Protein AF-A0A2V7G0T7-F1 (afdb_monomer)

Secondary structure (DSSP, 8-state):
-----------EEEEEEEE---SS----SS-----TT--S-EEEEEEEESSSSSS-PPPEEEESTTSTT--TT-EEEEEEEEEETTTTEEEEEEEEESSTT-SEEEEEEEEB-TTSPBPPPEEEEEEE-B-TT--B---S--EEEEETTEEEEEE-PBPTTT--B--EEEEEE-

Solvent-accessible surface area (backbone atoms only — not comparable to full-atom values): 10259 Å² total; per-residue (Å²): 137,84,81,81,79,80,81,72,69,48,68,44,74,49,79,46,79,45,73,52,73,69,86,81,83,89,84,78,85,80,93,71,82,82,55,101,74,68,86,42,54,22,28,35,28,43,34,42,13,67,64,73,65,76,52,70,49,80,72,42,68,62,32,10,46,84,16,76,96,37,43,80,47,4,29,26,48,78,74,41,80,28,65,17,77,76,67,71,38,43,32,46,35,31,36,36,23,55,30,87,83,50,54,44,36,30,38,32,34,31,41,54,41,98,88,75,48,69,49,78,78,43,76,79,46,81,33,55,43,48,35,96,85,70,54,80,64,72,76,92,45,76,49,65,48,38,51,81,50,32,42,37,36,39,34,43,46,35,44,77,88,81,56,48,76,41,86,43,75,49,77,44,78,111

Radius of gyration: 17.82 Å; Cα contacts (8 Å, |Δi|>4): 378; chains: 1; bounding box: 52×43×54 Å

Sequence (174 aa):
MRRHANDAHRVHTFFRRVLAPALNGEATAAGGRPSPDNSGDIRALHTFSTDSGRTWSTPVLLAGSGAPFSDPGASSFEEALVLDQTMHHLLAVYYEKPTKDSDLVELRYRVLQADGTWSPPVTIDRTPYATPGGEMRFGDYFGAQAQDGVLHVVHHPLDPTDGYEYIAYVAVRY

Nearest PDB structures (foldseek):
  1vkd-assembly1_A  TM=3.989E-01  e=1.587E-02  Thermotoga maritima MSB8
  4udk-assembly1_C  TM=4.948E-01  e=6.833E-02  uncultured organism
  5aye-assembly1_B  TM=4.973E-01  e=2.043E-01  Ruminococcus albus 7 = DSM 20455
  7kzt-assembly1_B  TM=4.007E-01  e=1.278E-01  Homo sapiens
  8u1c-assembly1_A  TM=4.155E-01  e=6.106E-01  Influenza B virus (B/Iowa/06/2017)

Structure (mmCIF, N/CA/C/O backbone):
data_AF-A0A2V7G0T7-F1
#
_entry.id   AF-A0A2V7G0T7-F1
#
loop_
_atom_site.group_PDB
_atom_site.id
_atom_site.type_symbol
_atom_site.label_atom_id
_atom_site.label_alt_id
_atom_site.label_comp_id
_atom_site.label_asym_id
_atom_site.label_entity_id
_atom_site.label_seq_id
_atom_site.pdbx_PDB_ins_code
_atom_site.Cartn_x
_atom_site.Cartn_y
_atom_site.Cartn_z
_atom_site.occupancy
_atom_site.B_iso_or_equiv
_atom_site.auth_seq_id
_atom_site.auth_comp_id
_atom_site.auth_asym_id
_atom_site.auth_atom_id
_atom_site.pdbx_PDB_model_num
ATOM 1 N N . MET A 1 1 ? -39.333 -5.629 29.292 1.00 35.78 1 MET A N 1
ATOM 2 C CA . MET A 1 1 ? -38.592 -5.791 28.022 1.00 35.78 1 MET A CA 1
ATOM 3 C C . MET A 1 1 ? -37.766 -4.535 27.764 1.00 35.78 1 MET A C 1
ATOM 5 O O . MET A 1 1 ? -38.311 -3.550 27.288 1.00 35.78 1 MET A O 1
ATOM 9 N N . ARG A 1 2 ? -36.483 -4.528 28.148 1.00 31.72 2 ARG A N 1
ATOM 10 C CA . ARG A 1 2 ? -35.531 -3.479 27.744 1.00 31.72 2 ARG A CA 1
ATOM 11 C C . ARG A 1 2 ? -34.923 -3.913 26.412 1.00 31.72 2 ARG A C 1
ATOM 13 O O . ARG A 1 2 ? -34.356 -4.998 26.344 1.00 31.72 2 ARG A O 1
ATOM 20 N N . ARG A 1 3 ? -35.093 -3.113 25.356 1.00 31.50 3 ARG A N 1
ATOM 21 C CA . ARG A 1 3 ? -34.356 -3.304 24.101 1.00 31.50 3 ARG A CA 1
ATOM 22 C C . ARG A 1 3 ? -32.917 -2.859 24.352 1.00 31.50 3 ARG A C 1
ATOM 24 O O . ARG A 1 3 ? -32.700 -1.715 24.736 1.00 31.50 3 ARG A O 1
ATOM 31 N N . HIS A 1 4 ? -31.970 -3.774 24.174 1.00 33.53 4 HIS A N 1
ATOM 32 C CA . HIS A 1 4 ? -30.562 -3.432 24.030 1.00 33.53 4 HIS A CA 1
ATOM 33 C C . HIS A 1 4 ? -30.420 -2.566 22.774 1.00 33.53 4 HIS A C 1
ATOM 35 O O . HIS A 1 4 ? -30.710 -3.025 21.669 1.00 33.53 4 HIS A O 1
ATOM 41 N N . ALA A 1 5 ? -30.036 -1.303 22.950 1.00 34.97 5 ALA A N 1
ATOM 42 C CA . ALA A 1 5 ? -29.490 -0.509 21.865 1.00 34.97 5 ALA A CA 1
ATOM 43 C C . ALA A 1 5 ? -28.099 -1.083 21.567 1.00 34.97 5 ALA A C 1
ATOM 45 O O . ALA A 1 5 ? -27.186 -0.956 22.378 1.00 34.97 5 ALA A O 1
ATOM 46 N N . ASN A 1 6 ? -27.972 -1.797 20.449 1.00 35.59 6 ASN A N 1
ATOM 47 C CA . ASN A 1 6 ? -26.671 -2.096 19.868 1.00 35.59 6 ASN A CA 1
ATOM 48 C C . ASN A 1 6 ? -26.133 -0.785 19.289 1.00 35.59 6 ASN A C 1
ATOM 50 O O . ASN A 1 6 ? -26.394 -0.470 18.127 1.00 35.59 6 ASN A O 1
ATOM 54 N N . ASP A 1 7 ? -25.397 -0.026 20.099 1.00 34.16 7 ASP A N 1
ATOM 55 C CA . ASP A 1 7 ? -24.494 1.011 19.604 1.00 34.16 7 ASP A CA 1
ATOM 56 C C . ASP A 1 7 ? -23.323 0.313 18.900 1.00 34.16 7 ASP A C 1
ATOM 58 O O . ASP A 1 7 ? -22.234 0.125 19.437 1.00 34.16 7 ASP A O 1
ATOM 62 N N . ALA A 1 8 ? -23.576 -0.149 17.676 1.00 33.78 8 ALA A N 1
ATOM 63 C CA . ALA A 1 8 ? -22.520 -0.535 16.761 1.00 33.78 8 ALA A CA 1
ATOM 64 C C . ALA A 1 8 ? -21.765 0.745 16.386 1.00 33.78 8 ALA A C 1
ATOM 66 O O . ALA A 1 8 ? -22.211 1.509 15.526 1.00 33.78 8 ALA A O 1
ATOM 67 N N . HIS A 1 9 ? -20.643 0.997 17.062 1.00 34.28 9 HIS A N 1
ATOM 68 C CA . HIS A 1 9 ? -19.683 2.027 16.684 1.00 34.28 9 HIS A CA 1
ATOM 69 C C . HIS A 1 9 ? -19.236 1.763 15.242 1.00 34.28 9 HIS A C 1
ATOM 71 O O . HIS A 1 9 ? -18.416 0.887 14.976 1.00 34.28 9 HIS A O 1
ATOM 77 N N . ARG A 1 10 ? -19.834 2.478 14.285 1.00 38.72 10 ARG A N 1
ATOM 78 C CA . ARG A 1 10 ? -19.421 2.420 12.885 1.00 38.72 10 ARG A CA 1
ATOM 79 C C . ARG A 1 10 ? -18.068 3.105 12.782 1.00 38.72 10 ARG A C 1
ATOM 81 O O . ARG A 1 10 ? -17.979 4.320 12.957 1.00 38.72 10 ARG A O 1
ATOM 88 N N . VAL A 1 11 ? -17.029 2.317 12.524 1.00 36.38 11 VAL A N 1
ATOM 89 C CA . VAL A 1 11 ? -15.716 2.848 12.169 1.00 36.38 11 VAL A CA 1
ATOM 90 C C . VAL A 1 11 ? -15.768 3.250 10.702 1.00 36.38 11 VAL A C 1
ATOM 92 O O . VAL A 1 11 ? -16.062 2.427 9.837 1.00 36.38 11 VAL A O 1
ATOM 95 N N . HIS A 1 12 ? -15.527 4.528 10.430 1.00 41.19 12 HIS A N 1
ATOM 96 C CA . HIS A 1 12 ? -15.356 5.035 9.075 1.00 41.19 12 HIS A CA 1
ATOM 97 C C . HIS A 1 12 ? -13.873 5.319 8.870 1.00 41.19 12 HIS A C 1
ATOM 99 O O . HIS A 1 12 ? -13.293 6.114 9.609 1.00 41.19 12 HIS A O 1
ATOM 105 N N . THR A 1 13 ? -13.269 4.688 7.870 1.00 43.16 13 THR A N 1
ATOM 106 C CA . THR A 1 13 ? -11.880 4.949 7.485 1.00 43.16 13 THR A CA 1
ATOM 107 C C . THR A 1 13 ? -11.846 5.675 6.153 1.00 43.16 13 THR A C 1
ATOM 109 O O . THR A 1 13 ? -12.599 5.338 5.241 1.00 43.16 13 THR A O 1
ATOM 112 N N . PHE A 1 14 ? -10.958 6.662 6.044 1.00 49.06 14 PHE A N 1
ATOM 113 C CA . PHE A 1 14 ? -10.695 7.385 4.807 1.00 49.06 14 PHE A CA 1
ATOM 114 C C . PHE A 1 14 ? -9.197 7.377 4.507 1.00 49.06 14 PHE A C 1
ATOM 116 O O . PHE A 1 14 ? -8.364 7.582 5.395 1.00 49.06 14 PHE A O 1
ATOM 123 N N . PHE A 1 15 ? -8.870 7.207 3.228 1.00 43.28 15 PHE A N 1
ATOM 124 C CA . PHE A 1 15 ? -7.577 7.611 2.699 1.00 43.28 15 PHE A CA 1
ATOM 125 C C . PHE A 1 15 ? -7.627 9.084 2.343 1.00 43.28 15 PHE A C 1
ATOM 127 O O . PHE A 1 15 ? -8.536 9.541 1.647 1.00 43.28 15 PHE A O 1
ATOM 134 N N . ARG A 1 16 ? -6.630 9.834 2.805 1.00 39.62 16 ARG A N 1
ATOM 135 C CA . ARG A 1 16 ? -6.399 11.187 2.316 1.00 39.62 16 ARG A CA 1
ATOM 136 C C . ARG A 1 16 ? -5.118 11.174 1.501 1.00 39.62 16 ARG A C 1
ATOM 138 O O . ARG A 1 16 ? -4.033 11.072 2.069 1.00 39.62 16 ARG A O 1
ATOM 145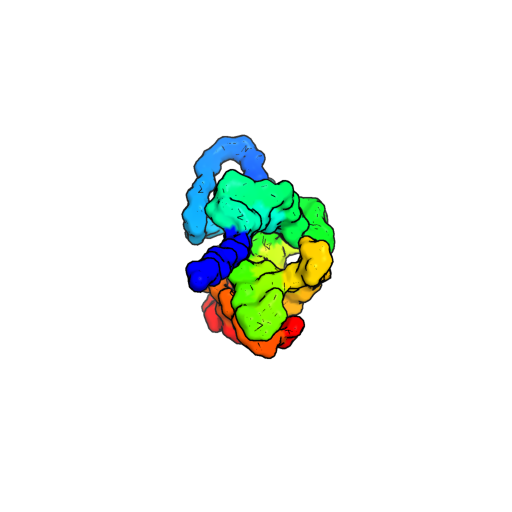 N N . ARG A 1 17 ? -5.250 11.356 0.187 1.00 41.28 17 ARG A N 1
ATOM 146 C CA . ARG A 1 17 ? -4.130 11.772 -0.654 1.00 41.28 17 ARG A CA 1
ATOM 147 C C . ARG A 1 17 ? -3.795 13.208 -0.277 1.00 41.28 17 ARG A C 1
ATOM 149 O O . ARG A 1 17 ? -4.620 14.109 -0.440 1.00 41.28 17 ARG A O 1
ATOM 156 N N . VAL A 1 18 ? -2.612 13.425 0.283 1.00 36.47 18 VAL A N 1
ATOM 157 C CA . VAL A 1 18 ? -2.071 14.778 0.423 1.00 36.47 18 VAL A CA 1
ATOM 158 C C . VAL A 1 18 ? -1.061 14.941 -0.695 1.00 36.47 18 VAL A C 1
ATOM 160 O O . VAL A 1 18 ? 0.061 14.450 -0.613 1.00 36.47 18 VAL A O 1
ATOM 163 N N . LEU A 1 19 ? -1.484 15.627 -1.755 1.00 32.50 19 LEU A N 1
ATOM 164 C CA . LEU A 1 19 ? -0.548 16.296 -2.647 1.00 32.50 19 LEU A CA 1
ATOM 165 C C . LEU A 1 19 ? 0.055 17.426 -1.816 1.00 32.50 19 LEU A C 1
ATOM 167 O O . LEU A 1 19 ? -0.678 18.315 -1.382 1.00 32.50 19 LEU A O 1
ATOM 171 N N . ALA A 1 20 ? 1.348 17.363 -1.504 1.00 29.45 20 ALA A N 1
ATOM 172 C CA . ALA A 1 20 ? 2.024 18.528 -0.954 1.00 29.45 20 ALA A CA 1
ATOM 173 C C . ALA A 1 20 ? 2.012 19.600 -2.057 1.00 29.45 20 ALA A C 1
ATOM 175 O O . ALA A 1 20 ? 2.626 19.373 -3.100 1.00 29.45 20 ALA A O 1
ATOM 176 N N . PRO A 1 21 ? 1.300 20.733 -1.899 1.00 30.16 21 PRO A N 1
ATOM 177 C CA . PRO A 1 21 ? 1.374 21.774 -2.901 1.00 30.16 21 PRO A CA 1
ATOM 178 C C . PRO A 1 21 ? 2.791 22.353 -2.854 1.00 30.16 21 PRO A C 1
ATOM 180 O O . PRO A 1 21 ? 3.190 22.957 -1.857 1.00 30.16 21 PRO A O 1
ATOM 183 N N . ALA A 1 22 ? 3.529 22.253 -3.959 1.00 29.53 22 ALA A N 1
ATOM 184 C CA . ALA A 1 22 ? 4.162 23.477 -4.415 1.00 29.53 22 ALA A CA 1
ATOM 185 C C . ALA A 1 22 ? 3.002 24.452 -4.666 1.00 29.53 22 ALA A C 1
ATOM 187 O O . ALA A 1 22 ? 2.013 24.096 -5.300 1.00 29.53 22 ALA A O 1
ATOM 188 N N . LEU A 1 23 ? 3.065 25.611 -4.019 1.00 29.81 23 LEU A N 1
ATOM 189 C CA . LEU A 1 23 ? 2.085 26.691 -4.085 1.00 29.81 23 LEU A CA 1
ATOM 190 C C . LEU A 1 23 ? 1.393 26.778 -5.464 1.00 29.81 23 LEU A C 1
ATOM 192 O O . LEU A 1 23 ? 2.077 26.917 -6.474 1.00 29.81 23 LEU A O 1
ATOM 196 N N . ASN A 1 24 ? 0.053 26.822 -5.443 1.00 25.44 24 ASN A N 1
ATOM 197 C CA . ASN A 1 24 ? -0.867 27.253 -6.513 1.00 25.44 24 ASN A CA 1
ATOM 198 C C . ASN A 1 24 ? -1.467 26.145 -7.406 1.00 25.44 24 ASN A C 1
ATOM 200 O O . ASN A 1 24 ? -0.813 25.642 -8.309 1.00 25.44 24 ASN A O 1
ATOM 204 N N . GLY A 1 25 ? -2.777 25.905 -7.243 1.00 23.73 25 GLY A N 1
ATOM 205 C CA . GLY A 1 25 ? -3.639 25.349 -8.298 1.00 23.73 25 GLY A CA 1
ATOM 206 C C . GLY A 1 25 ? -4.268 23.987 -7.992 1.00 23.73 25 GLY A C 1
ATOM 207 O O . GLY A 1 25 ? -3.603 22.971 -8.079 1.00 23.73 25 GLY A O 1
ATOM 208 N N . GLU A 1 26 ? -5.551 24.026 -7.620 1.00 25.17 26 GLU A N 1
ATOM 209 C CA . GLU A 1 26 ? -6.618 23.005 -7.713 1.00 25.17 26 GLU A CA 1
ATOM 210 C C . GLU A 1 26 ? -6.276 21.494 -7.691 1.00 25.17 26 GLU A C 1
ATOM 212 O O . GLU A 1 26 ? -5.664 20.951 -8.602 1.00 25.17 26 GLU A O 1
ATOM 217 N N . ALA A 1 27 ? -6.836 20.771 -6.707 1.00 28.72 27 ALA A N 1
ATOM 218 C CA . ALA A 1 27 ? -6.884 19.306 -6.681 1.00 28.72 27 ALA A CA 1
ATOM 219 C C . ALA A 1 27 ? -8.337 18.814 -6.565 1.00 28.72 27 ALA A C 1
ATOM 221 O O . ALA A 1 27 ? -9.032 19.122 -5.594 1.00 28.72 27 ALA A O 1
ATOM 222 N N . THR A 1 28 ? -8.789 18.031 -7.545 1.00 24.11 28 THR A N 1
ATOM 223 C CA . THR A 1 28 ? -10.046 17.271 -7.509 1.00 24.11 28 THR A CA 1
ATOM 224 C C . THR A 1 28 ? -9.795 15.852 -6.994 1.00 24.11 28 THR A C 1
ATOM 226 O O . THR A 1 28 ? -8.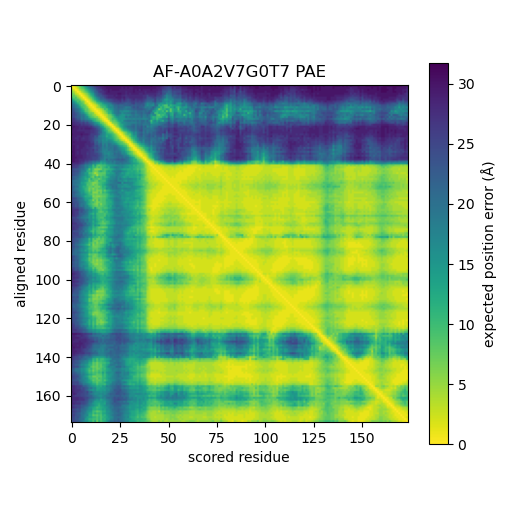779 15.226 -7.291 1.00 24.11 28 THR A O 1
ATOM 229 N N . ALA A 1 29 ? -10.723 15.357 -6.173 1.00 32.69 29 ALA A N 1
ATOM 230 C CA . ALA A 1 29 ? -10.774 13.966 -5.745 1.00 32.69 29 ALA A CA 1
ATOM 231 C C . ALA A 1 29 ? -11.209 13.057 -6.911 1.00 32.69 29 ALA A C 1
ATOM 233 O O . ALA A 1 29 ? -12.074 13.449 -7.689 1.00 32.69 29 ALA A O 1
ATOM 234 N N . ALA A 1 30 ? -10.661 11.837 -6.933 1.00 30.41 30 ALA A N 1
ATOM 235 C CA . ALA A 1 30 ? -10.894 10.746 -7.890 1.00 30.41 30 ALA A CA 1
ATOM 236 C C . ALA A 1 30 ? -10.280 10.920 -9.301 1.00 30.41 30 ALA A C 1
ATOM 238 O O . ALA A 1 30 ? -10.599 11.854 -10.028 1.00 30.41 30 ALA A O 1
ATOM 239 N N . GLY A 1 31 ? -9.434 9.957 -9.700 1.00 31.19 31 GLY A N 1
ATOM 240 C CA . GLY A 1 31 ? -9.138 9.647 -11.109 1.00 31.19 31 GLY A CA 1
ATOM 241 C C . GLY A 1 31 ? -8.268 10.634 -11.897 1.00 31.19 31 GLY A C 1
ATOM 242 O O . GLY A 1 31 ? -8.411 10.728 -13.112 1.00 31.19 31 GLY A O 1
ATOM 243 N N . GLY A 1 32 ? -7.390 11.395 -11.242 1.00 26.30 32 GLY A N 1
ATOM 244 C CA . GLY A 1 32 ? -6.521 12.362 -11.919 1.00 26.30 32 GLY A CA 1
ATOM 245 C C . GLY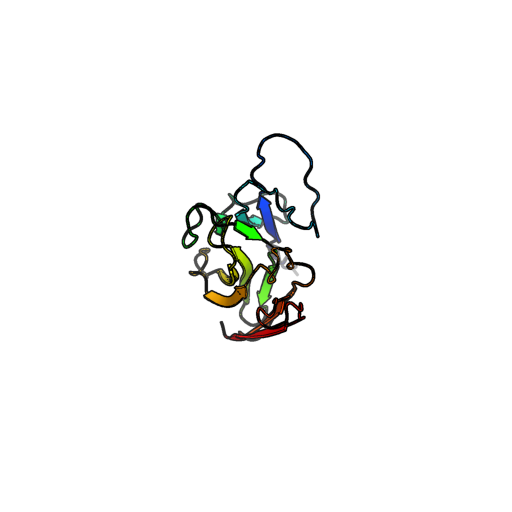 A 1 32 ? -5.144 11.795 -12.261 1.00 26.30 32 GLY A C 1
ATOM 246 O O . GLY A 1 32 ? -4.327 11.602 -11.356 1.00 26.30 32 GLY A O 1
ATOM 247 N N . ARG A 1 33 ? -4.884 11.609 -13.564 1.00 37.00 33 ARG A N 1
ATOM 248 C CA . ARG A 1 33 ? -3.570 11.338 -14.175 1.00 37.00 33 ARG A CA 1
ATOM 249 C C . ARG A 1 33 ? -2.478 12.171 -13.479 1.00 37.00 33 ARG A C 1
ATOM 251 O O . ARG A 1 33 ? -2.564 13.401 -13.516 1.00 37.00 33 ARG A O 1
ATOM 258 N N . PRO A 1 34 ? -1.463 11.569 -12.835 1.00 39.19 34 PRO A N 1
ATOM 259 C CA . PRO A 1 34 ? -0.333 12.336 -12.338 1.00 39.19 34 PRO A CA 1
ATOM 260 C C . PRO A 1 34 ? 0.404 12.915 -13.544 1.00 39.19 34 PRO A C 1
ATOM 262 O O . PRO A 1 34 ? 0.932 12.193 -14.386 1.00 39.19 34 PRO A O 1
ATOM 265 N N . SER A 1 35 ? 0.365 14.236 -13.653 1.00 37.75 35 SER A N 1
ATOM 266 C CA . SER A 1 35 ? 1.092 14.960 -14.680 1.00 37.75 35 SER A CA 1
ATOM 267 C C . SER A 1 35 ? 2.608 14.743 -14.495 1.00 37.75 35 SER A C 1
ATOM 269 O O . SER A 1 35 ? 3.052 14.597 -13.348 1.00 37.75 35 SER A O 1
ATOM 271 N N . PRO A 1 36 ? 3.420 14.720 -15.573 1.00 41.44 36 PRO A N 1
ATOM 272 C CA . PRO A 1 36 ? 4.883 14.597 -15.489 1.00 41.44 36 PRO A CA 1
ATOM 273 C C . PRO A 1 36 ? 5.555 15.669 -14.610 1.00 41.44 36 PRO A C 1
ATOM 275 O O . PRO A 1 36 ? 6.723 15.541 -14.253 1.00 41.44 36 PRO A O 1
ATOM 278 N N . ASP A 1 37 ? 4.823 16.732 -14.269 1.00 41.72 37 ASP A N 1
ATOM 279 C CA . ASP A 1 37 ? 5.239 17.887 -13.476 1.00 41.72 37 ASP A CA 1
ATOM 280 C C . ASP A 1 37 ? 4.696 17.895 -12.028 1.00 41.72 37 ASP A C 1
ATOM 282 O O . ASP A 1 37 ? 4.873 18.898 -11.326 1.00 41.72 37 ASP A O 1
ATOM 286 N N . ASN A 1 38 ? 4.116 16.784 -11.536 1.00 45.50 38 ASN A N 1
ATOM 287 C CA . ASN A 1 38 ? 3.823 16.572 -10.108 1.00 45.50 38 ASN A CA 1
ATOM 288 C C . ASN A 1 38 ? 5.138 16.505 -9.304 1.00 45.50 38 ASN A C 1
ATOM 290 O O . ASN A 1 38 ? 5.617 15.454 -8.892 1.00 45.50 38 ASN A O 1
ATOM 294 N N . SER A 1 39 ? 5.734 17.673 -9.097 1.00 44.06 39 SER A N 1
ATOM 295 C CA . SER A 1 39 ? 7.056 17.924 -8.518 1.00 44.06 39 SER A CA 1
ATOM 296 C C . SER A 1 39 ? 7.098 17.836 -6.987 1.00 44.06 39 SER A C 1
ATOM 298 O O . SER A 1 39 ? 8.106 18.198 -6.378 1.00 44.06 39 SER A O 1
ATOM 300 N N . GLY A 1 40 ? 6.023 17.352 -6.359 1.00 53.25 40 GLY A N 1
ATOM 301 C CA . GLY A 1 40 ? 5.920 17.152 -4.916 1.00 53.25 40 GLY A CA 1
ATOM 302 C C . GLY A 1 40 ? 5.776 15.677 -4.556 1.00 53.25 40 GLY A C 1
ATOM 303 O O . GLY A 1 40 ? 5.018 14.954 -5.201 1.00 53.25 40 GLY A O 1
ATOM 304 N N . ASP A 1 41 ? 6.469 15.253 -3.496 1.00 68.06 41 ASP A N 1
ATOM 305 C CA . ASP A 1 41 ? 6.336 13.911 -2.927 1.00 68.06 41 ASP A CA 1
ATOM 306 C C . ASP A 1 41 ? 4.863 13.613 -2.592 1.00 68.06 41 ASP A C 1
ATOM 308 O O . ASP A 1 41 ? 4.269 14.261 -1.720 1.00 68.06 41 ASP A O 1
ATOM 312 N N . ILE A 1 42 ? 4.261 12.633 -3.271 1.00 75.38 42 ILE A N 1
ATOM 313 C CA . ILE A 1 42 ? 2.878 12.219 -3.000 1.00 75.38 42 ILE A CA 1
ATOM 314 C C . ILE A 1 42 ? 2.887 11.251 -1.818 1.00 75.38 42 ILE A C 1
ATOM 316 O O . ILE A 1 42 ? 3.655 10.290 -1.794 1.00 75.38 42 ILE A O 1
ATOM 320 N N . ARG A 1 43 ? 2.036 11.503 -0.823 1.00 80.88 43 ARG A N 1
ATOM 321 C CA . ARG A 1 43 ? 1.976 10.705 0.406 1.00 80.88 43 ARG A CA 1
ATOM 322 C C . ARG A 1 43 ? 0.610 10.066 0.585 1.00 80.88 43 ARG A C 1
ATOM 324 O O . ARG A 1 43 ? -0.416 10.740 0.447 1.00 80.88 43 ARG A O 1
ATOM 331 N N . ALA A 1 44 ? 0.622 8.808 1.011 1.00 81.50 44 ALA A N 1
ATOM 332 C CA . ALA A 1 44 ? -0.567 8.102 1.462 1.00 81.50 44 ALA A CA 1
ATOM 333 C C . ALA A 1 44 ? -0.724 8.291 2.975 1.00 81.50 44 ALA A C 1
ATOM 335 O O . ALA A 1 44 ? 0.167 7.933 3.752 1.00 81.50 44 ALA A O 1
ATOM 336 N N . LEU A 1 45 ? -1.856 8.849 3.410 1.00 83.50 45 LEU A N 1
ATOM 337 C CA . LEU A 1 45 ? -2.185 8.994 4.828 1.00 83.50 45 LEU A CA 1
ATOM 338 C C . LEU A 1 45 ? -3.490 8.282 5.177 1.00 83.50 45 LEU A C 1
ATOM 340 O O . LEU A 1 45 ? -4.460 8.318 4.417 1.00 83.50 45 LEU A O 1
ATOM 344 N N . HIS A 1 46 ? -3.521 7.712 6.379 1.00 82.44 46 HIS A N 1
ATOM 345 C CA . HIS A 1 46 ? -4.691 7.071 6.966 1.00 82.44 46 HIS A CA 1
ATOM 346 C C . HIS A 1 46 ? -5.210 7.857 8.167 1.00 82.44 46 HIS A C 1
ATOM 348 O O . HIS A 1 46 ? -4.454 8.231 9.066 1.00 82.44 46 HIS A O 1
ATOM 354 N N . THR A 1 47 ? -6.521 8.067 8.201 1.00 83.88 47 THR A N 1
ATOM 355 C CA . THR A 1 47 ? -7.249 8.563 9.369 1.00 83.88 47 THR A CA 1
ATOM 356 C C . THR A 1 47 ? -8.532 7.756 9.532 1.00 83.88 47 THR A C 1
ATOM 358 O O . THR A 1 47 ? -9.107 7.267 8.553 1.00 83.88 47 THR A O 1
ATOM 361 N N . PHE A 1 48 ? -8.979 7.604 10.772 1.00 79.31 48 PHE A N 1
ATOM 362 C CA . PHE A 1 48 ? -10.201 6.880 11.091 1.00 79.31 48 PHE A CA 1
ATOM 363 C C . PHE A 1 48 ? -11.088 7.693 12.029 1.00 79.31 48 PHE A C 1
ATOM 365 O O . PHE A 1 48 ? -10.627 8.563 12.769 1.00 79.31 48 PHE A O 1
ATOM 372 N N . SER A 1 49 ? -12.375 7.377 12.000 1.00 79.88 49 SER A N 1
ATOM 373 C CA . SER A 1 49 ? -13.394 7.924 12.882 1.00 79.88 49 SER A CA 1
ATOM 374 C C . SER A 1 49 ? -14.145 6.788 13.562 1.00 79.88 49 SER A C 1
ATOM 376 O O . SER A 1 49 ? -14.494 5.799 12.919 1.00 79.88 49 SER A O 1
ATOM 378 N N . THR A 1 50 ? -14.433 6.944 14.852 1.00 81.81 50 THR A N 1
ATOM 379 C CA . THR A 1 50 ? -15.236 6.007 15.658 1.00 81.81 50 THR A CA 1
ATOM 380 C C . THR A 1 50 ? -16.622 6.557 16.007 1.00 81.81 50 THR A C 1
ATOM 382 O O . THR A 1 50 ? -17.410 5.893 16.681 1.00 81.81 50 THR A O 1
ATOM 385 N N . ASP A 1 51 ? -16.944 7.766 15.541 1.00 76.69 51 ASP A N 1
ATOM 386 C CA . ASP A 1 51 ? -18.148 8.519 15.900 1.00 76.69 51 ASP A CA 1
ATOM 387 C C . ASP A 1 51 ? -18.996 8.899 14.676 1.00 76.69 51 ASP A C 1
ATOM 389 O O . ASP A 1 51 ? -19.700 9.914 14.665 1.00 76.69 51 ASP A O 1
ATOM 393 N N . SER A 1 52 ? -18.983 8.028 13.659 1.00 76.62 52 SER A N 1
ATOM 394 C CA . SER A 1 52 ? -19.694 8.221 12.386 1.00 76.62 52 SER A CA 1
ATOM 395 C C . SER A 1 52 ? -19.211 9.436 11.583 1.00 76.62 52 SER A C 1
ATOM 397 O O . SER A 1 52 ? -20.011 10.124 10.952 1.00 76.62 52 SER A O 1
ATOM 399 N N . GLY A 1 53 ? -17.906 9.708 11.614 1.00 78.44 53 GLY A N 1
ATOM 400 C CA . GLY A 1 53 ? -17.257 10.765 10.837 1.00 78.44 53 GLY A CA 1
ATOM 401 C C . GLY A 1 53 ? -17.336 12.162 11.454 1.00 78.44 53 GLY A C 1
ATOM 402 O O . GLY A 1 53 ? -17.020 13.131 10.763 1.00 78.44 53 GLY A O 1
ATOM 403 N N . ARG A 1 54 ? -17.765 12.295 12.718 1.00 75.56 54 ARG A N 1
ATOM 404 C CA . ARG A 1 54 ? -17.857 13.603 13.394 1.00 75.56 54 ARG A CA 1
ATOM 405 C C . ARG A 1 54 ? -16.481 14.111 13.810 1.00 75.56 54 ARG A C 1
ATOM 407 O O . ARG A 1 54 ? -16.209 15.301 13.673 1.00 75.56 54 ARG A O 1
ATOM 414 N N . THR A 1 55 ? -15.616 13.220 14.278 1.00 77.69 55 THR A N 1
ATOM 415 C CA . THR A 1 55 ? -14.207 13.485 14.563 1.00 77.69 55 THR A CA 1
ATOM 416 C C . THR A 1 55 ? -13.317 12.448 13.892 1.00 77.69 55 THR A C 1
ATOM 418 O O . THR A 1 55 ? -13.751 11.347 13.546 1.00 77.69 55 THR A O 1
ATOM 421 N N . TRP A 1 56 ? -12.062 12.836 13.682 1.00 81.69 56 TRP A N 1
ATOM 422 C CA . TRP A 1 56 ? -11.062 12.078 12.941 1.00 81.69 56 TRP A CA 1
ATOM 423 C C . TRP A 1 56 ? -9.792 11.964 13.771 1.00 81.69 56 TRP A C 1
ATOM 425 O O . TRP A 1 56 ? -9.404 12.915 14.454 1.00 81.69 56 TRP A O 1
ATOM 435 N N . SER A 1 57 ? -9.132 10.813 13.700 1.00 80.25 57 SER A N 1
ATOM 436 C CA . SER A 1 57 ? -7.820 10.626 14.306 1.00 80.25 57 SER A CA 1
ATOM 437 C C . SER A 1 57 ? -6.789 11.563 13.676 1.00 80.25 57 SER A C 1
ATOM 439 O O . SER A 1 57 ? -6.914 11.969 12.514 1.00 80.25 57 SER A O 1
ATOM 441 N N . THR A 1 58 ? -5.698 11.822 14.397 1.00 84.69 58 THR A N 1
ATOM 442 C CA . THR A 1 58 ? -4.491 12.380 13.776 1.00 84.69 58 THR A CA 1
ATOM 443 C C . THR A 1 58 ? -4.082 11.503 12.581 1.00 84.69 58 THR A C 1
ATOM 445 O O . THR A 1 58 ? -4.092 10.273 12.716 1.00 84.69 58 THR A O 1
ATOM 448 N N . PRO A 1 59 ? -3.753 12.090 11.413 1.00 83.94 59 PRO A N 1
ATOM 449 C CA . PRO A 1 59 ? -3.324 11.318 10.254 1.00 83.94 59 PRO A CA 1
ATOM 450 C C . PRO A 1 59 ? -2.042 10.530 10.525 1.00 83.94 59 PRO A C 1
ATOM 452 O O . PRO A 1 59 ? -1.073 11.068 11.061 1.00 83.94 59 PRO A O 1
ATOM 455 N N . VAL A 1 60 ? -2.027 9.270 10.097 1.00 82.75 60 VAL A N 1
ATOM 456 C CA . VAL A 1 60 ? -0.851 8.398 10.098 1.00 82.75 60 VAL A CA 1
ATOM 457 C C . VAL A 1 60 ? -0.283 8.366 8.687 1.00 82.75 60 VAL A C 1
ATOM 459 O O . VAL A 1 60 ? -1.007 8.082 7.734 1.00 82.75 60 VAL A O 1
ATOM 462 N N . LEU A 1 61 ? 1.008 8.659 8.551 1.00 85.31 61 LEU A N 1
ATOM 463 C CA . LEU A 1 61 ? 1.715 8.564 7.280 1.00 85.31 61 LEU A CA 1
ATOM 464 C C . LEU A 1 61 ? 2.032 7.093 6.976 1.00 85.31 61 LEU A C 1
ATOM 466 O O . LEU A 1 61 ? 2.761 6.446 7.728 1.00 85.31 61 LEU A O 1
ATOM 470 N N . LEU A 1 62 ? 1.456 6.570 5.896 1.00 85.44 62 LEU A N 1
ATOM 471 C CA . LEU A 1 62 ? 1.571 5.165 5.508 1.00 85.44 62 LEU A CA 1
ATOM 472 C C . LEU A 1 62 ? 2.673 4.908 4.495 1.00 85.44 62 LEU A C 1
ATOM 474 O O . LEU A 1 62 ? 3.360 3.897 4.612 1.00 85.44 62 LEU A O 1
ATOM 478 N N . ALA A 1 63 ? 2.797 5.775 3.498 1.00 87.81 63 ALA A N 1
ATOM 479 C CA . ALA A 1 63 ? 3.727 5.588 2.395 1.00 87.81 63 ALA A CA 1
ATOM 480 C C . ALA A 1 63 ? 4.062 6.929 1.728 1.00 87.81 63 ALA A C 1
ATOM 482 O O . ALA A 1 63 ? 3.353 7.930 1.920 1.00 87.81 63 ALA A O 1
ATOM 483 N N . GLY A 1 64 ? 5.151 6.939 0.966 1.00 83.19 64 GLY A N 1
ATOM 484 C CA . GLY A 1 64 ? 5.734 8.128 0.360 1.00 83.19 64 GLY A CA 1
ATOM 485 C C . GLY A 1 64 ? 6.779 8.792 1.257 1.00 83.19 64 GLY A C 1
ATOM 486 O O . GLY A 1 64 ? 7.043 8.374 2.382 1.00 83.19 64 GLY A O 1
ATOM 487 N N . SER A 1 65 ? 7.404 9.848 0.751 1.00 82.81 65 SER A N 1
ATOM 488 C CA . SER A 1 65 ? 8.551 10.503 1.383 1.00 82.81 65 SER A CA 1
ATOM 489 C C . SER A 1 65 ? 8.306 10.864 2.852 1.00 82.81 65 SER A C 1
ATOM 491 O O . SER A 1 65 ? 7.339 11.553 3.190 1.00 82.81 65 SER A O 1
ATOM 493 N N . GLY A 1 66 ? 9.199 10.405 3.731 1.00 82.50 66 GLY A N 1
ATOM 494 C CA . GLY A 1 66 ? 9.106 10.580 5.184 1.00 82.50 66 GLY A CA 1
ATOM 495 C C . GLY A 1 66 ? 8.268 9.521 5.910 1.00 82.50 66 GLY A C 1
ATOM 496 O O . GLY A 1 66 ? 8.203 9.557 7.140 1.00 82.50 66 GLY A O 1
ATOM 497 N N . ALA A 1 67 ? 7.638 8.585 5.193 1.00 85.88 67 ALA A N 1
ATOM 498 C CA . ALA A 1 67 ? 6.960 7.447 5.799 1.00 85.88 67 ALA A CA 1
ATOM 499 C C . ALA A 1 67 ? 7.972 6.412 6.320 1.00 85.88 67 ALA A C 1
ATOM 501 O O . ALA A 1 67 ? 9.058 6.255 5.753 1.00 85.88 67 ALA A O 1
ATOM 502 N N . PRO A 1 68 ? 7.621 5.652 7.372 1.00 81.31 68 PRO A N 1
ATOM 503 C CA . PRO A 1 68 ? 8.392 4.478 7.750 1.00 81.31 68 PRO A CA 1
ATOM 504 C C . PRO A 1 68 ? 8.449 3.502 6.568 1.00 81.31 68 PRO A C 1
ATOM 506 O O . PRO A 1 68 ? 7.401 3.146 6.032 1.00 81.31 68 PRO A O 1
ATOM 509 N N . PHE A 1 69 ? 9.653 3.042 6.215 1.00 87.88 69 PHE A N 1
ATOM 510 C CA . PHE A 1 69 ? 9.914 2.066 5.141 1.00 87.88 69 PHE A CA 1
ATOM 511 C C . PHE A 1 69 ? 9.765 2.575 3.695 1.00 87.88 69 PHE A C 1
ATOM 513 O O . PHE A 1 69 ? 9.799 1.762 2.768 1.00 87.88 69 PHE A O 1
ATOM 520 N N . SER A 1 70 ? 9.655 3.889 3.501 1.00 86.25 70 SER A N 1
ATOM 521 C CA . SER A 1 70 ? 9.729 4.526 2.183 1.00 86.25 70 SER A CA 1
ATOM 522 C C . SER A 1 70 ? 11.073 5.230 2.008 1.00 86.25 70 SER A C 1
ATOM 524 O O . SER A 1 70 ? 11.625 5.786 2.963 1.00 86.25 70 SER A O 1
ATOM 526 N N . ASP A 1 71 ? 11.591 5.227 0.784 1.00 85.50 71 ASP A N 1
ATOM 527 C CA . ASP A 1 71 ? 12.825 5.936 0.459 1.00 85.50 71 ASP A CA 1
ATOM 528 C C . ASP A 1 71 ? 12.631 7.467 0.520 1.00 85.50 71 ASP A C 1
ATOM 530 O O . ASP A 1 71 ? 11.516 7.982 0.337 1.00 85.50 71 ASP A O 1
ATOM 534 N N . PRO A 1 72 ? 13.703 8.243 0.773 1.00 80.94 72 PRO A N 1
ATOM 535 C CA . PRO A 1 72 ? 13.650 9.695 0.646 1.00 80.94 72 PRO A CA 1
ATOM 536 C C . PRO A 1 72 ? 13.239 10.107 -0.776 1.00 80.94 72 PRO A C 1
ATOM 538 O O . PRO A 1 72 ? 13.894 9.738 -1.748 1.00 80.94 72 PRO A O 1
ATOM 541 N N . GLY A 1 73 ? 12.171 10.899 -0.898 1.00 77.38 73 GLY A N 1
ATOM 542 C CA . GLY A 1 73 ? 11.629 11.307 -2.200 1.00 77.38 73 GLY A CA 1
ATOM 543 C C . GLY A 1 73 ? 10.715 10.270 -2.865 1.00 77.38 73 GLY A C 1
ATOM 544 O O . GLY A 1 73 ? 10.405 10.404 -4.052 1.00 77.38 73 GLY A O 1
ATOM 545 N N . ALA A 1 74 ? 10.289 9.240 -2.126 1.00 83.31 74 ALA A N 1
ATOM 546 C CA . ALA A 1 74 ? 9.278 8.307 -2.597 1.00 83.31 74 ALA A CA 1
ATOM 547 C C . ALA A 1 74 ? 7.924 9.001 -2.790 1.00 83.31 74 ALA A C 1
ATOM 549 O O . ALA A 1 74 ? 7.552 9.915 -2.046 1.00 83.31 74 ALA A O 1
ATOM 550 N N . SER A 1 75 ? 7.158 8.524 -3.764 1.00 82.44 75 SER A N 1
ATOM 551 C CA . SER A 1 75 ? 5.782 8.959 -3.996 1.00 82.44 75 SER A CA 1
ATOM 552 C C . SER A 1 75 ? 4.845 7.765 -4.027 1.00 82.44 75 SER A C 1
ATOM 554 O O . SER A 1 75 ? 5.127 6.783 -4.707 1.00 82.44 75 SER A O 1
ATOM 556 N N . SER A 1 76 ? 3.721 7.865 -3.327 1.00 81.94 76 SER A N 1
ATOM 557 C CA . SER A 1 76 ? 2.674 6.841 -3.319 1.00 81.94 76 SER A CA 1
ATOM 558 C C . SER A 1 76 ? 1.392 7.349 -3.955 1.00 81.94 76 SER A C 1
ATOM 560 O O . SER A 1 76 ? 1.089 8.537 -3.865 1.00 81.94 76 SER A O 1
ATOM 562 N N . PHE A 1 77 ? 0.667 6.470 -4.636 1.00 78.62 77 PHE A N 1
ATOM 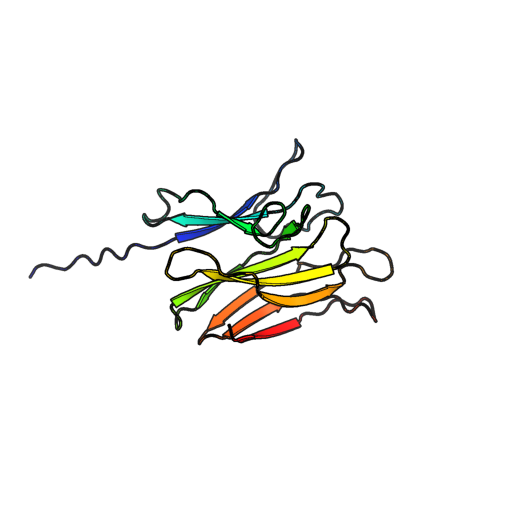563 C CA . PHE A 1 77 ? -0.535 6.823 -5.390 1.00 78.62 77 PHE A CA 1
ATOM 564 C C . PHE A 1 77 ? -1.416 5.595 -5.649 1.00 78.62 77 PHE A C 1
ATOM 566 O O . PHE A 1 77 ? -0.997 4.465 -5.396 1.00 78.62 77 PHE A O 1
ATOM 573 N N . GLU A 1 78 ? -2.624 5.851 -6.164 1.00 73.62 78 GLU A N 1
ATOM 574 C CA . GLU A 1 78 ? -3.682 4.865 -6.424 1.00 73.62 78 GLU A CA 1
ATOM 575 C C . GLU A 1 78 ? -3.906 3.945 -5.220 1.00 73.62 78 GLU A C 1
ATOM 577 O O . GLU A 1 78 ? -3.572 2.764 -5.232 1.00 73.62 78 GLU A O 1
ATOM 582 N N . GLU A 1 79 ? -4.410 4.513 -4.124 1.00 74.31 79 GLU A N 1
ATOM 583 C CA . GLU A 1 79 ? -4.621 3.775 -2.884 1.00 74.31 79 GLU A CA 1
ATOM 584 C C . GLU A 1 79 ? -6.008 3.115 -2.827 1.00 74.31 79 GLU A C 1
ATOM 586 O O . GLU A 1 79 ? -7.035 3.743 -3.095 1.00 74.31 79 GLU A O 1
ATOM 591 N N . ALA A 1 80 ? -6.058 1.865 -2.368 1.00 83.81 80 ALA A N 1
ATOM 592 C CA . ALA A 1 80 ? -7.285 1.174 -1.991 1.00 83.81 80 ALA A CA 1
ATOM 593 C C . ALA A 1 80 ? -7.238 0.754 -0.522 1.00 83.81 80 ALA A C 1
ATOM 595 O O . ALA A 1 80 ? -6.242 0.213 -0.031 1.00 83.81 80 ALA A O 1
ATOM 596 N N . LEU A 1 81 ? -8.362 0.963 0.167 1.00 84.94 81 LEU A N 1
ATOM 597 C CA . LEU A 1 81 ? -8.615 0.362 1.470 1.00 84.94 81 LEU A CA 1
ATOM 598 C C . LEU A 1 81 ? -9.455 -0.881 1.280 1.00 84.94 81 LEU A C 1
ATOM 600 O O . LEU A 1 81 ? -10.565 -0.803 0.755 1.00 84.94 81 LEU A O 1
ATOM 604 N N . VAL A 1 82 ? -8.946 -2.009 1.746 1.00 89.00 82 VAL A N 1
ATOM 605 C CA . VAL A 1 82 ? -9.606 -3.292 1.562 1.00 89.00 82 VAL A CA 1
ATOM 606 C C . VAL A 1 82 ? -9.908 -3.889 2.921 1.00 89.00 82 VAL A C 1
ATOM 608 O O . VAL A 1 82 ? -9.009 -4.101 3.728 1.00 89.00 82 VAL A O 1
ATOM 611 N N . LEU A 1 83 ? -11.185 -4.147 3.183 1.00 85.56 83 LEU A N 1
ATOM 612 C CA . LEU A 1 83 ? -11.618 -4.881 4.364 1.00 85.56 83 LEU A CA 1
ATOM 613 C C . LEU A 1 83 ? -11.803 -6.348 3.987 1.00 85.56 83 LEU A C 1
ATOM 615 O O . LEU A 1 83 ? -12.721 -6.673 3.235 1.00 85.56 83 LEU A O 1
ATOM 619 N N . ASP A 1 84 ? -10.990 -7.224 4.563 1.00 87.88 84 ASP A N 1
ATOM 620 C CA . ASP A 1 84 ? -11.298 -8.647 4.594 1.00 87.88 84 ASP A CA 1
ATOM 621 C C . ASP A 1 84 ? -12.205 -8.917 5.792 1.00 87.88 84 ASP A C 1
ATOM 623 O O . ASP A 1 84 ? -11.776 -8.940 6.949 1.00 87.88 84 ASP A O 1
ATOM 627 N N . GLN A 1 85 ? -13.490 -9.102 5.509 1.00 80.94 85 GLN A N 1
ATOM 628 C CA . GLN A 1 85 ? -14.496 -9.324 6.544 1.00 80.94 85 GLN A CA 1
ATOM 629 C C . GLN A 1 85 ? -14.348 -10.675 7.247 1.00 80.94 85 GLN A C 1
ATOM 631 O O . GLN A 1 85 ? -14.788 -10.802 8.386 1.00 80.94 85 GLN A O 1
ATOM 636 N N . THR A 1 86 ? -13.749 -11.663 6.584 1.00 85.19 86 THR A N 1
ATOM 637 C CA . THR A 1 86 ? -13.595 -13.026 7.112 1.00 85.19 86 THR A CA 1
ATOM 638 C C . THR A 1 86 ? -12.446 -13.104 8.110 1.00 85.19 86 THR A C 1
ATOM 640 O O . THR A 1 86 ? -12.565 -13.752 9.147 1.00 85.19 86 THR A O 1
ATOM 643 N N . MET A 1 87 ? -11.371 -12.362 7.836 1.00 83.12 87 MET A N 1
ATOM 644 C CA . MET A 1 87 ? -10.196 -12.258 8.701 1.00 83.12 87 MET A CA 1
ATOM 645 C C . MET A 1 87 ? -10.292 -11.095 9.694 1.00 83.12 87 MET A C 1
ATOM 647 O O . MET A 1 87 ? -9.481 -10.998 10.608 1.00 83.12 87 MET A O 1
ATOM 651 N N . HIS A 1 88 ? -11.266 -10.196 9.515 1.00 81.44 88 HIS A N 1
ATOM 652 C CA . HIS A 1 88 ? -11.353 -8.908 10.210 1.00 81.44 88 HIS A CA 1
ATOM 653 C C . HIS A 1 88 ? -10.094 -8.042 10.036 1.00 81.44 88 HIS A C 1
ATOM 655 O O . HIS A 1 88 ? -9.716 -7.283 10.930 1.00 81.44 88 HIS A O 1
ATOM 661 N N . HIS A 1 89 ? -9.446 -8.141 8.875 1.00 86.69 89 HIS A N 1
ATOM 662 C CA . HIS A 1 89 ? -8.233 -7.396 8.549 1.00 86.69 89 HIS A CA 1
ATOM 663 C C . HIS A 1 89 ? -8.550 -6.188 7.669 1.00 86.69 89 HIS A C 1
ATOM 665 O O . HIS A 1 89 ? -9.355 -6.268 6.742 1.00 86.69 89 HIS A O 1
ATOM 671 N N . LEU A 1 90 ? -7.871 -5.073 7.939 1.00 86.56 90 LEU A N 1
ATOM 672 C CA . LEU A 1 90 ? -7.895 -3.888 7.089 1.00 86.56 90 LEU A CA 1
ATOM 673 C C . LEU A 1 90 ? -6.555 -3.759 6.371 1.00 86.56 90 LEU A C 1
ATOM 675 O O . LEU A 1 90 ? -5.507 -3.717 7.015 1.00 86.56 90 LEU A O 1
ATOM 679 N N . LEU A 1 91 ? -6.593 -3.677 5.048 1.00 91.81 91 LEU A N 1
ATOM 680 C CA . LEU A 1 91 ? -5.417 -3.571 4.204 1.00 91.81 91 LEU A CA 1
ATOM 681 C C . LEU A 1 91 ? -5.376 -2.218 3.505 1.00 91.81 91 LEU A C 1
ATOM 683 O O . LEU A 1 91 ? -6.394 -1.705 3.042 1.00 91.81 91 LEU A O 1
ATOM 687 N N . ALA A 1 92 ? -4.169 -1.681 3.396 1.00 90.81 92 ALA A N 1
ATOM 688 C CA . ALA A 1 92 ? -3.822 -0.582 2.516 1.00 90.81 92 ALA A CA 1
ATOM 689 C C . ALA A 1 92 ? -3.083 -1.178 1.324 1.00 90.81 92 ALA A C 1
ATOM 691 O O . ALA A 1 92 ? -2.047 -1.805 1.529 1.00 90.81 92 ALA A O 1
ATOM 692 N N . VAL A 1 93 ? -3.590 -0.985 0.112 1.00 91.50 93 VAL A N 1
ATOM 693 C CA . VAL A 1 93 ? -2.930 -1.391 -1.136 1.00 91.50 93 VAL A CA 1
ATOM 694 C C . VAL A 1 93 ? -2.642 -0.129 -1.927 1.00 91.50 93 VAL A C 1
ATOM 696 O O . VAL A 1 93 ? -3.513 0.730 -2.023 1.00 91.50 93 VAL A O 1
ATOM 699 N N . TYR A 1 94 ? -1.430 0.020 -2.439 1.00 86.62 94 TYR A N 1
ATOM 700 C CA . TYR A 1 94 ? -1.006 1.246 -3.104 1.00 86.62 94 TYR A CA 1
ATOM 701 C C . TYR A 1 94 ? 0.166 0.974 -4.036 1.00 86.62 94 TYR A C 1
ATOM 703 O O . TYR A 1 94 ? 0.905 -0.000 -3.868 1.00 86.62 94 TYR A O 1
ATOM 711 N N . TYR A 1 95 ? 0.370 1.876 -4.986 1.00 86.44 95 TYR A N 1
ATOM 712 C CA . TYR A 1 95 ? 1.636 1.969 -5.686 1.00 86.44 95 TY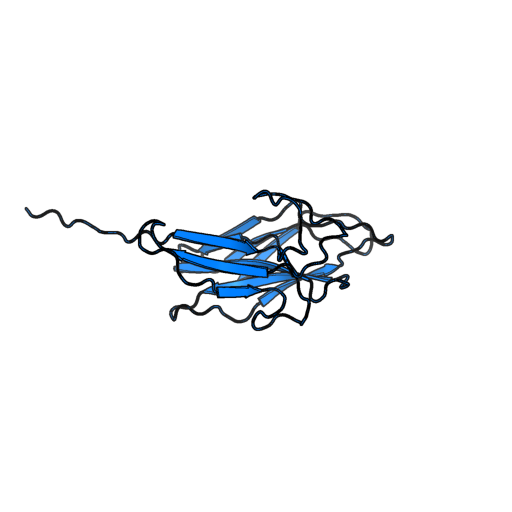R A CA 1
ATOM 713 C C . TYR A 1 95 ? 2.613 2.852 -4.927 1.00 86.44 95 TYR A C 1
ATOM 715 O O . TYR A 1 95 ? 2.237 3.876 -4.355 1.00 86.44 95 TYR A O 1
ATOM 723 N N . GLU A 1 96 ? 3.886 2.481 -4.966 1.00 86.75 96 GLU A N 1
ATOM 724 C CA . GLU A 1 96 ? 4.980 3.340 -4.547 1.00 86.75 96 GLU A CA 1
ATOM 725 C C . GLU A 1 96 ? 6.056 3.410 -5.621 1.00 86.75 96 GLU A C 1
ATOM 727 O O . GLU A 1 96 ? 6.500 2.405 -6.174 1.00 86.75 96 GLU A O 1
ATOM 732 N N . LYS A 1 97 ? 6.485 4.635 -5.884 1.00 84.88 97 LYS A N 1
ATOM 733 C CA . LYS A 1 97 ? 7.655 4.962 -6.673 1.00 84.88 97 LYS A CA 1
ATOM 734 C C . LYS A 1 97 ? 8.791 5.292 -5.697 1.00 84.88 97 LYS A C 1
ATOM 736 O O . LYS A 1 97 ? 8.631 6.259 -4.948 1.00 84.88 97 LYS A O 1
ATOM 741 N N . PRO A 1 98 ? 9.915 4.550 -5.680 1.00 81.50 98 PRO A N 1
ATOM 742 C CA . PRO A 1 98 ? 10.983 4.747 -4.692 1.00 81.50 98 PRO A CA 1
ATOM 743 C C . PRO A 1 98 ? 11.595 6.153 -4.706 1.00 81.50 98 PRO A C 1
ATOM 745 O O . PRO A 1 98 ? 11.918 6.711 -3.665 1.00 81.50 98 PRO A O 1
ATOM 748 N N . THR A 1 99 ? 11.712 6.766 -5.885 1.00 76.25 99 THR A N 1
ATOM 749 C CA . THR A 1 99 ? 12.153 8.159 -6.041 1.00 76.25 99 THR A CA 1
ATOM 750 C C . THR A 1 99 ? 11.382 8.834 -7.166 1.00 76.25 99 THR A C 1
ATOM 752 O O . THR A 1 99 ? 10.897 8.161 -8.076 1.00 76.25 99 THR A O 1
ATOM 755 N N . LYS A 1 100 ? 11.317 10.170 -7.174 1.00 69.38 100 LYS A N 1
ATOM 756 C CA . LYS A 1 100 ? 10.658 10.940 -8.247 1.00 69.38 100 LYS A CA 1
ATOM 757 C C . LYS A 1 100 ? 11.122 10.572 -9.669 1.00 69.38 100 LYS A C 1
ATOM 759 O O . LYS A 1 100 ? 10.320 10.651 -10.592 1.00 69.38 100 LYS A O 1
ATOM 764 N N . ASP A 1 101 ? 12.372 10.132 -9.826 1.00 71.38 101 ASP A N 1
ATOM 765 C CA . ASP A 1 101 ? 13.001 9.819 -11.118 1.00 71.38 101 ASP A CA 1
ATOM 766 C C . ASP A 1 101 ? 13.084 8.304 -11.375 1.00 71.38 101 ASP A C 1
ATOM 768 O O . ASP A 1 101 ? 13.647 7.878 -12.375 1.00 71.38 101 ASP A O 1
ATOM 772 N N . SER A 1 102 ? 12.562 7.471 -10.468 1.00 75.38 102 SER A N 1
ATOM 773 C CA . SER A 1 102 ? 12.605 6.018 -10.629 1.00 75.38 102 SER A CA 1
ATOM 774 C C . SER A 1 102 ? 11.788 5.571 -11.841 1.00 75.38 102 SER A C 1
ATOM 776 O O . SER A 1 102 ? 10.635 5.954 -11.994 1.00 75.38 102 SER A O 1
ATOM 778 N N . ASP A 1 103 ? 12.330 4.681 -12.659 1.00 75.38 103 ASP A N 1
ATOM 779 C CA . ASP A 1 103 ? 11.533 3.993 -13.676 1.00 75.38 103 ASP A CA 1
ATOM 780 C C . ASP A 1 103 ? 10.831 2.758 -13.104 1.00 75.38 103 ASP A C 1
ATOM 782 O O . ASP A 1 103 ? 10.415 1.891 -13.855 1.00 75.38 103 ASP A O 1
ATOM 786 N N . LEU A 1 104 ? 10.728 2.625 -11.783 1.00 79.62 104 LEU A N 1
ATOM 787 C CA . LEU A 1 104 ? 10.120 1.484 -11.115 1.00 79.62 104 LEU A CA 1
ATOM 788 C C . LEU A 1 104 ? 8.910 1.934 -10.308 1.00 79.62 104 LEU A C 1
ATOM 790 O O . LEU A 1 104 ? 8.972 2.899 -9.542 1.00 79.62 104 LEU A O 1
ATOM 794 N N . VAL A 1 105 ? 7.826 1.183 -10.455 1.00 82.25 105 VAL A N 1
ATOM 795 C CA . VAL A 1 105 ? 6.660 1.257 -9.585 1.00 82.25 105 VAL A CA 1
ATOM 796 C C . VAL A 1 105 ? 6.460 -0.086 -8.918 1.00 82.25 105 VAL A C 1
ATOM 798 O O . VAL A 1 105 ? 6.527 -1.146 -9.539 1.00 82.25 105 VAL A O 1
ATOM 801 N N . GLU A 1 106 ? 6.222 -0.027 -7.619 1.00 88.06 106 GLU A N 1
ATOM 802 C CA . GLU A 1 106 ? 6.018 -1.195 -6.792 1.00 88.06 106 GLU A CA 1
ATOM 803 C C . GLU A 1 106 ? 4.577 -1.218 -6.309 1.00 88.06 106 GLU A C 1
ATOM 805 O O . GLU A 1 106 ? 4.120 -0.298 -5.629 1.00 88.06 106 GLU A O 1
ATOM 810 N N . LEU A 1 107 ? 3.865 -2.290 -6.644 1.00 89.31 107 LEU A N 1
ATOM 811 C CA . LEU A 1 107 ? 2.571 -2.582 -6.051 1.00 89.31 107 LEU A CA 1
ATOM 812 C C . LEU A 1 107 ? 2.816 -3.152 -4.657 1.00 89.31 107 LEU A C 1
ATOM 814 O O . LEU A 1 107 ? 3.458 -4.194 -4.515 1.00 89.31 107 LEU A O 1
ATOM 818 N N . ARG A 1 108 ? 2.328 -2.476 -3.622 1.00 93.19 108 ARG A N 1
ATOM 819 C CA . ARG A 1 108 ? 2.585 -2.829 -2.226 1.00 93.19 108 ARG A CA 1
ATOM 820 C C . ARG A 1 108 ? 1.282 -2.944 -1.443 1.00 93.19 108 ARG A C 1
ATOM 822 O O . ARG A 1 108 ? 0.285 -2.304 -1.774 1.00 93.19 108 ARG A O 1
ATOM 829 N N . TYR A 1 109 ? 1.304 -3.734 -0.371 1.00 94.56 109 TYR A N 1
ATOM 830 C CA . TYR A 1 109 ? 0.257 -3.702 0.645 1.00 94.56 109 TYR A CA 1
ATOM 831 C C . TYR A 1 109 ? 0.809 -3.664 2.069 1.00 94.56 109 TYR A C 1
ATOM 833 O O . TYR A 1 109 ? 1.950 -4.046 2.341 1.00 94.56 109 TYR A O 1
ATOM 841 N N . ARG A 1 110 ? -0.034 -3.202 2.993 1.00 94.56 110 ARG A N 1
ATOM 842 C CA . ARG A 1 110 ? 0.174 -3.228 4.445 1.00 94.56 110 ARG A CA 1
ATOM 843 C C . ARG A 1 110 ? -1.109 -3.681 5.132 1.00 94.56 110 ARG A C 1
ATOM 845 O O . ARG A 1 110 ? -2.196 -3.411 4.626 1.00 94.56 110 ARG A O 1
ATOM 852 N N . VAL A 1 111 ? -0.987 -4.313 6.297 1.00 93.38 111 VAL A N 1
ATOM 853 C CA . VAL A 1 111 ? -2.120 -4.785 7.110 1.00 93.38 111 VAL A CA 1
ATOM 854 C C . VAL A 1 111 ? -2.144 -4.030 8.435 1.00 93.38 111 VAL A C 1
ATOM 856 O O . VAL A 1 111 ? -1.119 -3.954 9.125 1.00 93.38 111 VAL A O 1
ATOM 859 N N . LEU A 1 112 ? -3.303 -3.481 8.798 1.00 88.25 112 LEU A N 1
ATOM 860 C CA . LEU A 1 112 ? -3.535 -2.897 10.115 1.00 88.25 112 LEU A CA 1
ATOM 861 C C . LEU A 1 112 ? -3.531 -4.011 11.166 1.00 88.25 112 LEU A C 1
ATOM 863 O O . LEU A 1 112 ? -4.310 -4.959 11.094 1.00 88.25 112 LEU A O 1
ATOM 867 N N . GLN A 1 113 ? -2.644 -3.88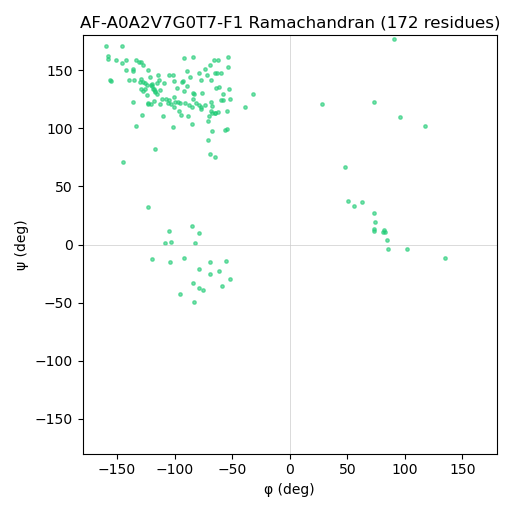1 12.140 1.00 87.69 113 GLN A N 1
ATOM 868 C CA . GLN A 1 113 ? -2.469 -4.810 13.243 1.00 87.69 113 GLN A CA 1
ATOM 869 C C . GLN A 1 113 ? -3.465 -4.521 14.370 1.00 87.69 113 GLN A C 1
ATOM 871 O O . GLN A 1 113 ? -4.011 -3.422 14.489 1.00 87.69 113 GLN A O 1
ATOM 876 N N . ALA A 1 114 ? -3.671 -5.511 15.241 1.00 79.50 114 ALA A N 1
ATOM 877 C CA . ALA A 1 114 ? -4.602 -5.410 16.367 1.00 79.50 114 ALA A CA 1
ATOM 878 C C . ALA A 1 114 ? -4.236 -4.306 17.379 1.00 79.50 114 ALA A C 1
ATOM 880 O O . ALA A 1 114 ? -5.107 -3.815 18.094 1.00 79.50 114 ALA A O 1
ATOM 881 N N . ASP A 1 115 ? -2.965 -3.899 17.434 1.00 83.69 115 ASP A N 1
ATOM 882 C CA . ASP A 1 115 ? -2.481 -2.798 18.274 1.00 83.69 115 ASP A CA 1
ATOM 883 C C . ASP A 1 115 ? -2.694 -1.403 17.648 1.00 83.69 115 ASP A C 1
ATOM 885 O O . ASP A 1 115 ? -2.328 -0.390 18.244 1.00 83.69 115 ASP A O 1
ATOM 889 N N . GLY A 1 116 ? -3.300 -1.338 16.457 1.00 79.12 116 GLY A N 1
ATOM 890 C CA . GLY A 1 116 ? -3.560 -0.102 15.722 1.00 79.12 116 GLY A CA 1
ATOM 891 C C . GLY A 1 116 ? -2.385 0.395 14.875 1.00 79.12 116 GLY A C 1
ATOM 892 O O . GLY A 1 116 ? -2.490 1.465 14.270 1.00 79.12 116 GLY A O 1
ATOM 893 N N . THR A 1 117 ? -1.280 -0.350 14.802 1.00 87.88 117 THR A N 1
ATOM 894 C CA . THR A 1 117 ? -0.139 -0.037 13.931 1.00 87.88 117 THR A CA 1
ATOM 895 C C . THR A 1 117 ? -0.261 -0.714 12.566 1.00 87.88 117 THR A C 1
ATOM 897 O O . THR A 1 117 ? -1.008 -1.669 12.388 1.00 87.88 117 THR A O 1
ATOM 900 N N . TRP A 1 118 ? 0.467 -0.222 11.564 1.00 90.56 118 TRP A N 1
ATOM 901 C CA . TRP A 1 118 ? 0.515 -0.846 10.238 1.00 90.56 118 TRP A CA 1
ATOM 902 C C . TRP A 1 118 ? 1.758 -1.726 10.102 1.00 90.56 118 TRP A C 1
ATOM 904 O O . TRP A 1 118 ? 2.861 -1.269 10.411 1.00 90.56 118 TRP A O 1
ATOM 914 N N . SER A 1 119 ? 1.604 -2.941 9.564 1.00 95.38 119 SER A N 1
ATOM 915 C CA . SER A 1 119 ? 2.723 -3.855 9.259 1.00 95.38 119 SER A CA 1
ATOM 916 C C . SER A 1 119 ? 3.789 -3.191 8.377 1.00 95.38 119 SER A C 1
ATOM 918 O O . SER A 1 119 ? 3.469 -2.221 7.689 1.00 95.38 119 SER A O 1
ATOM 920 N N . PRO A 1 120 ? 5.031 -3.698 8.296 1.00 95.56 120 PRO A N 1
ATOM 921 C CA . PRO A 1 120 ? 5.927 -3.351 7.191 1.00 95.56 120 PRO A CA 1
ATOM 922 C C . PRO A 1 120 ? 5.264 -3.605 5.818 1.00 95.56 120 PRO A C 1
ATOM 924 O O . PRO A 1 120 ? 4.362 -4.450 5.735 1.00 95.56 120 PRO A O 1
ATOM 927 N N . PRO A 1 121 ? 5.664 -2.879 4.757 1.00 94.88 121 PRO A N 1
ATOM 928 C CA . PRO A 1 121 ? 5.128 -3.096 3.419 1.00 94.88 121 PRO A CA 1
ATOM 929 C C . PRO A 1 121 ? 5.575 -4.438 2.844 1.00 94.88 121 PRO A C 1
ATOM 931 O O . PRO A 1 121 ? 6.727 -4.844 2.995 1.00 94.88 121 PRO A O 1
ATOM 934 N N . VAL A 1 122 ? 4.658 -5.093 2.137 1.00 96.06 122 VAL A N 1
ATOM 935 C CA . VAL A 1 122 ? 4.938 -6.266 1.310 1.00 96.06 122 VAL A CA 1
ATOM 936 C C . VAL A 1 122 ? 4.768 -5.871 -0.151 1.00 96.06 122 VAL A C 1
ATOM 938 O O . VAL A 1 122 ? 3.720 -5.357 -0.539 1.00 96.06 122 VAL A O 1
ATOM 941 N N . THR A 1 123 ? 5.799 -6.105 -0.961 1.00 94.25 123 THR A N 1
ATOM 942 C CA . THR A 1 123 ? 5.757 -5.890 -2.412 1.00 94.25 123 THR A CA 1
ATOM 943 C C . THR A 1 123 ? 5.086 -7.081 -3.092 1.00 94.25 123 THR A C 1
ATOM 945 O O . THR A 1 123 ? 5.549 -8.211 -2.955 1.00 94.25 123 THR A O 1
ATOM 948 N N . ILE A 1 124 ? 4.004 -6.815 -3.821 1.00 92.38 124 ILE A N 1
ATOM 949 C CA . ILE A 1 124 ? 3.278 -7.778 -4.657 1.00 92.38 124 ILE A CA 1
ATOM 950 C C . ILE A 1 124 ? 3.967 -7.905 -6.012 1.00 92.38 124 ILE A C 1
ATOM 952 O O . ILE A 1 124 ? 4.225 -9.013 -6.469 1.00 92.38 124 ILE A O 1
ATOM 956 N N . ASP A 1 125 ? 4.255 -6.763 -6.637 1.00 87.56 125 ASP A N 1
ATOM 957 C CA . ASP A 1 125 ? 4.839 -6.699 -7.971 1.00 87.56 125 ASP A CA 1
ATOM 958 C C . ASP A 1 125 ? 5.784 -5.501 -8.114 1.00 87.56 125 ASP A C 1
ATOM 960 O O . ASP A 1 125 ? 5.677 -4.506 -7.386 1.00 87.56 125 ASP A O 1
ATOM 964 N N . ARG A 1 126 ? 6.717 -5.619 -9.061 1.00 86.38 126 ARG A N 1
ATOM 965 C CA . ARG A 1 126 ? 7.647 -4.571 -9.474 1.00 86.38 126 ARG A CA 1
ATOM 966 C C . ARG A 1 126 ? 7.583 -4.417 -10.981 1.00 86.38 126 ARG A C 1
ATOM 968 O O . ARG A 1 126 ? 8.083 -5.273 -11.708 1.00 86.38 126 ARG A O 1
ATOM 975 N N . THR A 1 127 ? 7.052 -3.293 -11.435 1.00 76.75 127 THR A N 1
ATOM 976 C CA . THR A 1 127 ? 6.880 -3.037 -12.861 1.00 76.75 127 THR A CA 1
ATOM 977 C C . THR A 1 127 ? 7.654 -1.792 -13.292 1.00 76.75 127 THR A C 1
ATOM 979 O O . THR A 1 127 ? 7.611 -0.773 -12.592 1.00 76.75 127 THR A O 1
ATOM 982 N N . PRO A 1 128 ? 8.360 -1.829 -14.435 1.00 71.88 128 PRO A N 1
ATOM 983 C CA . PRO A 1 128 ? 8.904 -0.625 -15.042 1.00 71.88 128 PRO A CA 1
ATOM 984 C C . PRO A 1 128 ? 7.814 0.399 -15.410 1.00 71.88 128 PRO A C 1
ATOM 986 O O . PRO A 1 128 ? 6.693 0.043 -15.757 1.00 71.88 128 PRO A O 1
ATOM 989 N N . TYR A 1 129 ? 8.168 1.677 -15.331 1.00 60.44 129 TYR A N 1
ATOM 990 C CA . TYR A 1 129 ? 7.291 2.851 -15.381 1.00 60.44 129 TYR A CA 1
ATOM 991 C C . TYR A 1 129 ? 7.322 3.589 -16.725 1.00 60.44 129 TYR A C 1
ATOM 993 O O . TYR A 1 129 ? 6.458 4.425 -16.994 1.00 60.44 129 TYR A O 1
ATOM 1001 N N . ALA A 1 130 ? 8.322 3.301 -17.558 1.00 57.97 130 ALA A N 1
ATOM 1002 C CA . ALA A 1 130 ? 8.545 3.971 -18.829 1.00 57.97 130 ALA A CA 1
ATOM 1003 C C . ALA A 1 130 ? 8.680 2.949 -19.959 1.00 57.97 130 ALA A C 1
ATOM 1005 O O . ALA A 1 130 ? 9.455 1.994 -19.868 1.00 57.97 130 ALA A O 1
ATOM 1006 N N . THR A 1 131 ? 7.960 3.182 -21.057 1.00 56.09 131 THR A N 1
ATOM 1007 C CA . THR A 1 131 ? 8.241 2.505 -22.327 1.00 56.09 131 THR A CA 1
ATOM 1008 C C . THR A 1 131 ? 9.608 2.947 -22.855 1.00 56.09 131 THR A C 1
ATOM 1010 O O . THR A 1 131 ? 10.054 4.061 -22.543 1.00 56.09 131 THR A O 1
ATOM 1013 N N . PRO A 1 132 ? 10.251 2.170 -23.746 1.00 48.81 132 PRO A N 1
ATOM 1014 C CA . PRO A 1 132 ? 11.329 2.691 -24.582 1.00 48.81 132 PRO A CA 1
ATOM 1015 C C . PRO A 1 132 ? 10.826 3.932 -25.350 1.00 48.81 132 PRO A C 1
ATOM 1017 O O . PRO A 1 132 ? 10.077 3.809 -26.313 1.00 48.81 132 PRO A O 1
ATOM 1020 N N . GLY A 1 133 ? 11.150 5.140 -24.871 1.00 51.84 133 GLY A N 1
ATOM 1021 C CA . GLY A 1 133 ? 10.604 6.409 -25.384 1.00 51.84 133 GLY A CA 1
ATOM 1022 C C . GLY A 1 133 ? 10.142 7.421 -24.322 1.00 51.84 133 GLY A C 1
ATOM 1023 O O . GLY A 1 133 ? 9.929 8.578 -24.667 1.00 51.84 133 GLY A O 1
ATOM 1024 N N . GLY A 1 134 ? 10.039 7.028 -23.045 1.00 52.44 134 GLY A N 1
ATOM 1025 C CA . GLY A 1 134 ? 9.783 7.954 -21.929 1.00 52.44 134 GLY A CA 1
ATOM 1026 C C . GLY A 1 134 ? 8.319 8.365 -21.726 1.00 52.44 134 GLY A C 1
ATOM 1027 O O . GLY A 1 134 ? 8.048 9.281 -20.951 1.00 52.44 134 GLY A O 1
ATOM 1028 N N . GLU A 1 135 ? 7.367 7.713 -22.402 1.00 55.81 135 GLU A N 1
ATOM 1029 C CA . GLU A 1 135 ? 5.941 7.934 -22.147 1.00 55.81 135 GLU A CA 1
ATOM 1030 C C . GLU A 1 135 ? 5.498 7.228 -20.857 1.00 55.81 135 GLU A C 1
ATOM 1032 O O . GLU A 1 135 ? 5.765 6.044 -20.649 1.00 55.81 135 GLU A O 1
ATOM 1037 N N . MET A 1 136 ? 4.806 7.977 -19.995 1.00 55.75 136 MET A N 1
ATOM 1038 C CA . MET A 1 136 ? 4.267 7.500 -18.719 1.00 55.75 136 MET A CA 1
ATOM 1039 C C . MET A 1 136 ? 2.908 6.824 -18.926 1.00 55.75 136 MET A C 1
ATOM 1041 O O . MET A 1 136 ? 1.993 7.438 -19.485 1.00 55.75 136 MET A O 1
ATOM 1045 N N . ARG A 1 137 ? 2.782 5.579 -18.455 1.00 57.44 137 ARG A N 1
ATOM 1046 C CA . ARG A 1 137 ? 1.700 4.652 -18.823 1.00 57.44 137 ARG A CA 1
ATOM 1047 C C . ARG A 1 137 ? 1.271 3.750 -17.649 1.00 57.44 137 ARG A C 1
ATOM 1049 O O . ARG A 1 137 ? 1.602 2.573 -17.585 1.00 57.44 137 ARG A O 1
ATOM 1056 N N . PHE A 1 138 ? 0.609 4.332 -16.642 1.00 58.78 138 PHE A N 1
ATOM 1057 C CA . PHE A 1 138 ? 0.111 3.625 -15.449 1.00 58.78 138 PHE A CA 1
ATOM 1058 C C . PHE A 1 138 ? -1.145 4.304 -14.878 1.00 58.78 138 PHE A C 1
ATOM 1060 O O . PHE A 1 138 ? -1.340 5.503 -15.071 1.00 58.78 138 PHE A O 1
ATOM 1067 N N . GLY A 1 139 ? -1.939 3.555 -14.105 1.00 53.59 139 GLY A N 1
ATOM 1068 C CA . GLY A 1 139 ? -2.955 4.123 -13.205 1.00 53.59 139 GLY A CA 1
ATOM 1069 C C . GLY A 1 139 ? -4.411 4.083 -13.681 1.00 53.59 139 GLY A C 1
ATOM 1070 O O . GLY A 1 139 ? -5.288 4.425 -12.897 1.00 53.59 139 GLY A O 1
ATOM 1071 N N . ASP A 1 140 ? -4.704 3.613 -14.896 1.00 57.53 140 ASP A N 1
ATOM 1072 C CA . ASP A 1 140 ? -6.089 3.625 -15.406 1.00 57.53 140 ASP A CA 1
ATOM 1073 C C . ASP A 1 140 ? -6.962 2.483 -14.850 1.00 57.53 140 ASP A C 1
ATOM 1075 O O . ASP A 1 140 ? -8.189 2.587 -14.816 1.00 57.53 140 ASP A O 1
ATOM 1079 N N . TYR A 1 141 ? -6.340 1.405 -14.358 1.00 63.53 141 TYR A N 1
ATOM 1080 C CA . TYR A 1 141 ? -7.036 0.258 -13.773 1.00 63.53 141 TYR A CA 1
ATOM 1081 C C . TYR A 1 141 ? -6.375 -0.145 -12.461 1.00 63.53 141 TYR A C 1
ATOM 1083 O O . TYR A 1 141 ? -5.337 -0.802 -12.457 1.00 63.53 141 TYR A O 1
ATOM 1091 N N . PHE A 1 142 ? -6.993 0.242 -11.346 1.00 76.00 142 PHE A N 1
ATOM 1092 C CA . PHE A 1 142 ? -6.582 -0.172 -10.012 1.00 76.00 142 PHE A CA 1
ATOM 1093 C C . PHE A 1 142 ? -7.805 -0.558 -9.180 1.00 76.00 142 PHE A C 1
ATOM 1095 O O . PHE A 1 142 ? -8.738 0.227 -9.002 1.00 76.00 142 PHE A O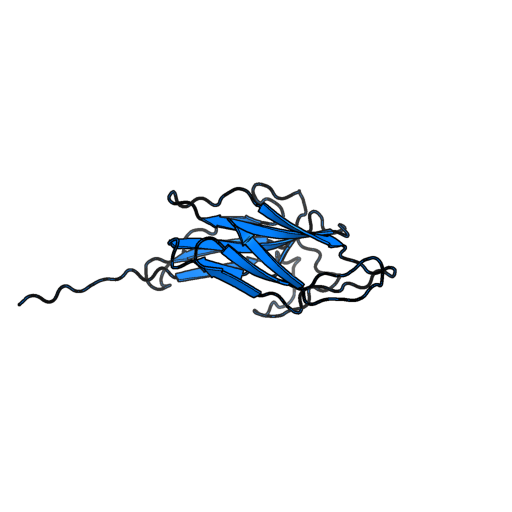 1
ATOM 1102 N N . GLY A 1 143 ? -7.813 -1.785 -8.673 1.00 82.31 143 GLY A N 1
ATOM 1103 C CA . GLY A 1 143 ? -8.869 -2.284 -7.805 1.00 82.31 143 GLY A CA 1
ATOM 1104 C C . GLY A 1 143 ? -8.365 -3.429 -6.948 1.00 82.31 143 GLY A C 1
ATOM 1105 O O . GLY A 1 143 ? -7.593 -4.266 -7.410 1.00 82.31 143 GLY A O 1
ATOM 1106 N N . ALA A 1 144 ? -8.808 -3.480 -5.696 1.00 89.50 144 ALA A N 1
ATOM 1107 C CA . ALA A 1 144 ? -8.402 -4.522 -4.772 1.00 89.50 144 ALA A CA 1
ATOM 1108 C C . ALA A 1 144 ? -9.582 -5.003 -3.923 1.00 89.50 144 ALA A C 1
ATOM 1110 O O . ALA A 1 144 ? -10.430 -4.214 -3.505 1.00 89.50 144 ALA A O 1
ATOM 1111 N N . GLN A 1 145 ? -9.626 -6.306 -3.667 1.00 92.62 145 GLN A N 1
ATOM 1112 C CA . GLN A 1 145 ? -10.580 -6.954 -2.769 1.00 92.62 145 GLN A CA 1
ATOM 1113 C C . GLN A 1 145 ? -9.874 -8.069 -2.000 1.00 92.62 145 GLN A C 1
ATOM 1115 O O . GLN A 1 145 ? -8.938 -8.669 -2.521 1.00 92.62 145 GLN A O 1
ATOM 1120 N N . ALA A 1 146 ? -10.313 -8.365 -0.781 1.00 91.50 146 ALA A N 1
ATOM 1121 C CA . ALA A 1 146 ? -9.721 -9.427 0.018 1.00 91.50 146 ALA A CA 1
ATOM 1122 C C . ALA A 1 146 ? -10.796 -10.291 0.667 1.00 91.50 146 ALA A C 1
ATOM 1124 O O . ALA A 1 146 ? -11.831 -9.784 1.106 1.00 91.50 146 ALA A O 1
ATOM 1125 N N . GLN A 1 147 ? -10.534 -11.591 0.704 1.00 95.19 147 GLN A N 1
ATOM 1126 C CA . GLN A 1 147 ? -11.393 -12.585 1.326 1.00 95.19 147 GLN A CA 1
ATOM 1127 C C . GLN A 1 147 ? -10.563 -13.805 1.735 1.00 95.19 147 GLN A C 1
ATOM 1129 O O . GLN A 1 147 ? -9.673 -14.229 0.999 1.00 95.19 147 GLN A O 1
ATOM 1134 N N . ASP A 1 148 ? -10.874 -14.380 2.894 1.00 96.25 148 ASP A N 1
ATOM 1135 C CA . ASP A 1 148 ? -10.277 -15.598 3.449 1.00 96.25 148 ASP A CA 1
ATOM 1136 C C . ASP A 1 148 ? -8.733 -15.572 3.462 1.00 96.25 148 ASP A C 1
ATOM 1138 O O . ASP A 1 148 ? -8.063 -16.578 3.199 1.00 96.25 148 ASP A O 1
ATOM 1142 N N . GLY A 1 149 ? -8.151 -14.400 3.750 1.00 95.00 149 GLY A N 1
ATOM 1143 C CA . GLY A 1 149 ? -6.698 -14.201 3.800 1.00 95.00 149 GLY A CA 1
ATOM 1144 C C . GLY A 1 149 ? -6.027 -14.171 2.423 1.00 95.00 149 GLY A C 1
ATOM 1145 O O . GLY A 1 149 ? -4.821 -14.400 2.311 1.00 95.00 149 GLY A O 1
ATOM 1146 N N . VAL A 1 150 ? -6.798 -13.920 1.363 1.00 97.38 150 VAL A N 1
ATOM 1147 C CA . VAL A 1 150 ? -6.301 -13.726 -0.002 1.00 97.38 150 VAL A CA 1
ATOM 1148 C C . VAL A 1 150 ? -6.649 -12.320 -0.467 1.00 97.38 150 VAL A C 1
ATOM 1150 O O . VAL A 1 150 ? -7.813 -11.929 -0.471 1.00 97.38 150 VAL A O 1
ATOM 1153 N N . LEU A 1 151 ? -5.633 -11.556 -0.860 1.00 96.06 151 LEU A N 1
ATOM 1154 C CA . LEU A 1 151 ? -5.768 -10.244 -1.475 1.00 96.06 151 LEU A CA 1
ATOM 1155 C C . LEU A 1 151 ? -5.714 -10.408 -2.994 1.00 96.06 151 LEU A C 1
ATOM 1157 O O . LEU A 1 151 ? -4.730 -10.899 -3.543 1.00 96.06 151 LEU A O 1
ATOM 1161 N N . HIS A 1 152 ? -6.770 -9.968 -3.663 1.00 93.81 152 HIS A N 1
ATOM 1162 C CA . HIS A 1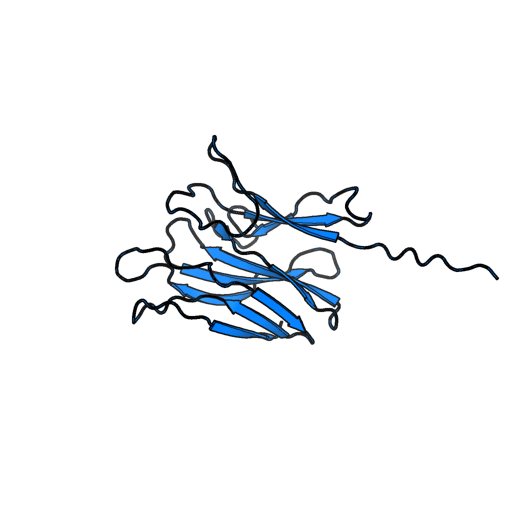 152 ? -6.902 -9.927 -5.109 1.00 93.81 152 HIS A CA 1
ATOM 1163 C C . HIS A 1 152 ? -6.734 -8.492 -5.586 1.00 93.81 152 HIS A C 1
ATOM 1165 O O . HIS A 1 152 ? -7.485 -7.616 -5.156 1.00 93.81 152 HIS A O 1
ATOM 1171 N N . VAL A 1 153 ? -5.794 -8.261 -6.493 1.00 90.69 153 VAL A N 1
ATOM 1172 C CA . VAL A 1 153 ? -5.546 -6.942 -7.074 1.00 90.69 153 VAL A CA 1
ATOM 1173 C C . VAL A 1 153 ? -5.649 -7.038 -8.587 1.00 90.69 153 VAL A C 1
ATOM 1175 O O . VAL A 1 153 ? -5.024 -7.897 -9.208 1.00 90.69 153 VAL A O 1
ATOM 1178 N N . VAL A 1 154 ? -6.453 -6.157 -9.172 1.00 87.88 154 VAL A N 1
ATOM 1179 C CA . VAL A 1 154 ? -6.434 -5.855 -10.601 1.00 87.88 154 VAL A CA 1
ATOM 1180 C C . VAL A 1 154 ? -5.649 -4.568 -10.764 1.00 87.88 154 VAL A C 1
ATOM 1182 O O . VAL A 1 154 ? -5.972 -3.559 -10.134 1.00 87.88 154 VAL A O 1
ATOM 1185 N N . HIS A 1 155 ? -4.597 -4.626 -11.565 1.00 81.56 155 HIS A N 1
ATOM 1186 C CA . HIS A 1 155 ? -3.670 -3.521 -11.726 1.00 81.56 155 HIS A CA 1
ATOM 1187 C C . HIS A 1 155 ? -3.146 -3.458 -13.160 1.00 81.56 155 HIS A C 1
ATOM 1189 O O . HIS A 1 155 ? -3.379 -4.368 -13.957 1.00 81.56 155 HIS A O 1
ATOM 1195 N N . HIS A 1 156 ? -2.444 -2.379 -13.488 1.00 77.00 156 HIS A N 1
ATOM 1196 C CA . HIS A 1 156 ? -2.047 -2.079 -14.857 1.00 77.00 156 HIS A CA 1
ATOM 1197 C C . HIS A 1 156 ? -0.523 -2.059 -15.022 1.00 77.00 156 HIS A C 1
ATOM 1199 O O . HIS A 1 156 ? 0.079 -0.986 -14.911 1.00 77.00 156 HIS A O 1
ATOM 1205 N N . PRO A 1 157 ? 0.134 -3.223 -15.192 1.00 73.50 157 PRO A N 1
ATOM 1206 C CA . PRO A 1 157 ? 1.558 -3.258 -15.477 1.00 73.50 157 PRO A CA 1
ATOM 1207 C C . PRO A 1 157 ? 1.867 -2.942 -16.946 1.00 73.50 157 PRO A C 1
ATOM 1209 O O . PRO A 1 157 ? 1.121 -3.305 -17.858 1.00 73.50 157 PRO A O 1
ATOM 1212 N N . LEU A 1 158 ? 3.021 -2.314 -17.160 1.00 71.25 158 LEU A N 1
ATOM 1213 C CA . LEU A 1 158 ? 3.663 -2.165 -18.458 1.00 71.25 158 LEU A CA 1
ATOM 1214 C C . LEU A 1 158 ? 4.636 -3.329 -18.695 1.00 71.25 158 LEU A C 1
ATOM 1216 O O . LEU A 1 158 ? 5.472 -3.611 -17.831 1.00 71.25 158 LEU A O 1
ATOM 1220 N N . ASP A 1 159 ? 4.585 -3.968 -19.865 1.00 66.81 159 ASP A N 1
ATOM 1221 C CA . ASP A 1 159 ? 5.638 -4.903 -20.266 1.00 66.81 159 ASP A CA 1
ATOM 1222 C C . ASP A 1 159 ? 6.796 -4.122 -20.924 1.00 66.81 159 ASP A C 1
ATOM 1224 O O . ASP A 1 159 ? 6.617 -3.458 -21.952 1.00 66.81 159 ASP A O 1
ATOM 1228 N N . PRO A 1 160 ? 8.011 -4.168 -20.348 1.00 62.94 160 PRO A N 1
ATOM 1229 C CA . PRO A 1 160 ? 9.151 -3.426 -20.876 1.00 62.94 160 PRO A CA 1
ATOM 1230 C C . PRO A 1 160 ? 9.668 -3.971 -22.217 1.00 62.94 160 PRO A C 1
ATOM 1232 O O . PRO A 1 160 ? 10.471 -3.302 -22.870 1.00 62.94 160 PRO A O 1
ATOM 1235 N N . THR A 1 161 ? 9.272 -5.181 -22.617 1.00 66.62 161 THR A N 1
ATOM 1236 C CA . THR A 1 161 ? 9.773 -5.853 -23.822 1.00 66.62 161 THR A CA 1
ATOM 1237 C C . THR A 1 161 ? 9.038 -5.439 -25.089 1.00 66.62 161 THR A C 1
ATOM 1239 O O . THR A 1 161 ? 9.664 -5.360 -26.147 1.00 66.62 161 THR A O 1
ATOM 1242 N N . ASP A 1 162 ? 7.744 -5.134 -24.991 1.00 69.75 162 ASP A N 1
ATOM 1243 C CA . ASP A 1 162 ? 6.902 -4.772 -26.133 1.00 69.75 162 ASP A CA 1
ATOM 1244 C C . ASP A 1 162 ? 6.296 -3.358 -26.029 1.00 69.75 162 ASP A C 1
ATOM 1246 O O . ASP A 1 162 ? 5.827 -2.819 -27.034 1.00 69.75 162 ASP A O 1
ATOM 1250 N N . GLY A 1 163 ? 6.372 -2.726 -24.851 1.00 65.38 163 GLY A N 1
ATOM 1251 C CA . GLY A 1 163 ? 5.847 -1.387 -24.596 1.00 65.38 163 GLY A CA 1
ATOM 1252 C C . GLY A 1 163 ? 4.319 -1.320 -24.516 1.00 65.38 163 GLY A C 1
ATOM 1253 O O . GLY A 1 163 ? 3.765 -0.217 -24.567 1.00 65.38 163 GLY A O 1
ATOM 1254 N N . TYR A 1 164 ? 3.639 -2.465 -24.412 1.00 67.94 164 TYR A N 1
ATOM 1255 C CA . TYR A 1 164 ? 2.197 -2.543 -24.222 1.00 67.94 164 TYR A CA 1
ATOM 1256 C C . TYR A 1 164 ? 1.821 -2.542 -22.744 1.00 67.94 164 TYR A C 1
ATOM 1258 O O . TYR A 1 164 ? 2.539 -3.016 -21.861 1.00 67.94 164 TYR A O 1
ATOM 1266 N N . GLU A 1 165 ? 0.643 -1.985 -22.495 1.00 71.88 165 GLU A N 1
ATOM 1267 C CA . GLU A 1 165 ? 0.006 -1.999 -21.193 1.00 71.88 165 GLU A CA 1
ATOM 1268 C C . GLU A 1 165 ? -0.943 -3.194 -21.099 1.00 71.88 165 GLU A C 1
ATOM 1270 O O . GLU A 1 165 ? -1.669 -3.513 -22.047 1.00 71.88 165 GLU A O 1
ATOM 1275 N N . TYR A 1 166 ? -0.963 -3.835 -19.936 1.00 72.81 166 TYR A N 1
ATOM 1276 C CA . TYR A 1 166 ? -1.802 -4.993 -19.679 1.00 72.81 166 TYR A CA 1
ATOM 1277 C C . TYR A 1 166 ? -2.697 -4.740 -18.473 1.00 72.81 166 TYR A C 1
ATOM 1279 O O . TYR A 1 166 ? -2.328 -4.039 -17.538 1.00 72.81 166 TYR A O 1
ATOM 1287 N N . ILE A 1 167 ? -3.877 -5.359 -18.463 1.00 79.38 167 ILE A N 1
ATOM 1288 C CA . ILE A 1 167 ? -4.646 -5.526 -17.230 1.00 79.38 167 ILE A CA 1
ATOM 1289 C C . ILE A 1 167 ? -4.175 -6.835 -16.609 1.00 79.38 167 ILE A C 1
ATOM 1291 O O . ILE A 1 167 ? -4.436 -7.913 -17.145 1.00 79.38 167 ILE A O 1
ATOM 1295 N N . ALA A 1 168 ? -3.477 -6.739 -15.485 1.00 80.94 168 ALA A N 1
ATOM 1296 C CA . ALA A 1 168 ? -3.033 -7.890 -14.726 1.00 80.94 168 ALA A CA 1
ATOM 1297 C C . ALA A 1 168 ? -3.931 -8.126 -13.519 1.00 80.94 168 ALA A C 1
ATOM 1299 O O . ALA A 1 168 ? -4.436 -7.203 -12.879 1.00 80.94 168 ALA A O 1
ATOM 1300 N N . TYR A 1 169 ? -4.093 -9.402 -13.202 1.00 88.44 169 TYR A N 1
ATOM 1301 C CA . TYR A 1 169 ? -4.711 -9.862 -11.976 1.00 88.44 169 TYR A CA 1
ATOM 1302 C C . TYR A 1 169 ? -3.672 -10.635 -11.176 1.00 88.44 169 TYR A C 1
ATOM 1304 O O . TYR A 1 169 ? -3.026 -11.545 -11.699 1.00 88.44 169 TYR A O 1
ATOM 1312 N N . VAL A 1 170 ? -3.557 -10.306 -9.896 1.00 90.62 170 VAL A N 1
ATOM 1313 C CA . VAL A 1 170 ? -2.689 -11.004 -8.954 1.00 90.62 170 VAL A CA 1
ATOM 1314 C C . VAL A 1 170 ? -3.470 -11.356 -7.694 1.00 90.62 170 VAL A C 1
ATOM 1316 O O . VAL A 1 170 ? -4.287 -10.575 -7.208 1.00 90.62 170 VAL A O 1
ATOM 1319 N N . ALA A 1 171 ? -3.231 -12.558 -7.174 1.00 94.25 171 ALA A N 1
ATOM 1320 C CA . ALA A 1 171 ? -3.790 -13.027 -5.915 1.00 94.25 171 ALA A CA 1
ATOM 1321 C C . ALA A 1 171 ? -2.645 -13.425 -4.982 1.00 94.25 171 ALA A C 1
ATOM 1323 O O . ALA A 1 171 ? -1.842 -14.295 -5.322 1.00 94.25 171 ALA A O 1
ATOM 1324 N N . VAL A 1 172 ? -2.571 -12.798 -3.811 1.00 95.88 172 VAL A N 1
ATOM 1325 C CA . VAL A 1 172 ? -1.526 -13.054 -2.813 1.00 95.88 172 VAL A CA 1
ATOM 1326 C C . VAL A 1 172 ? -2.145 -13.439 -1.477 1.00 95.88 172 VAL A C 1
ATOM 1328 O O . VAL A 1 172 ? -3.129 -12.843 -1.044 1.00 95.88 172 VAL A O 1
ATOM 1331 N N . ARG A 1 173 ? -1.571 -14.449 -0.813 1.00 95.56 173 ARG A N 1
ATOM 1332 C CA . ARG A 1 173 ? -1.871 -14.707 0.601 1.00 95.56 173 ARG A CA 1
ATOM 1333 C C . ARG A 1 173 ? -1.130 -13.694 1.459 1.00 95.56 173 ARG A C 1
ATOM 1335 O O . ARG A 1 173 ? 0.021 -13.383 1.153 1.00 95.56 173 ARG A O 1
ATOM 1342 N N . TYR A 1 174 ? -1.778 -13.229 2.517 1.00 91.94 174 TYR A N 1
ATOM 1343 C CA . TYR A 1 174 ? -1.234 -12.218 3.415 1.00 91.94 174 TYR A CA 1
ATOM 1344 C C . TYR A 1 174 ? -1.497 -12.529 4.887 1.00 91.94 174 TYR A C 1
ATOM 1346 O O .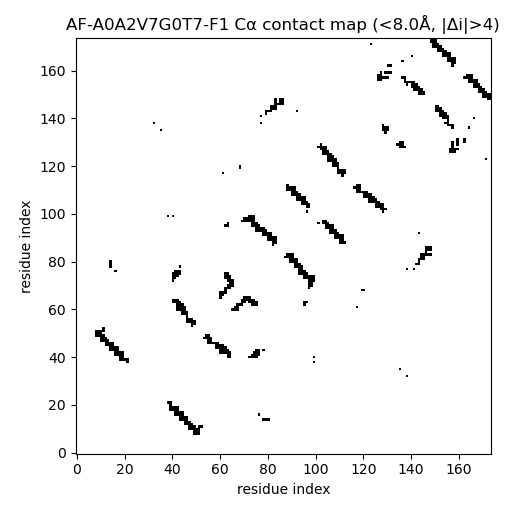 TYR A 1 174 ? -2.356 -13.395 5.176 1.00 91.94 174 TYR A O 1
#

pLDDT: mean 70.46, std 21.75, range [23.73, 97.38]

Mean predicted aligned error: 10.91 Å

Foldseek 3Di:
DDDDDPPPQDKDKDKDWDLPDPDDDDDDPDDDDDDLPSVGWIWIWIWMDRRVPPDIDDIQTPETAPHVQAAHAKHKDDWDWEQAPAVRKIKIWIWIDNHSPGQKIFTWMWIQDPVRDIDHIDTQDIAGQAEPPRDGDFDPDWDWYDYPQKIKIFTWGADNVPRDIDGDIDIDGD